Protein AF-A0A9C9Q398-F1 (afdb_monomer_lite)

Structure (mmCIF, N/CA/C/O backbone):
data_AF-A0A9C9Q398-F1
#
_entry.id   AF-A0A9C9Q398-F1
#
loop_
_atom_site.group_PDB
_atom_site.id
_atom_site.type_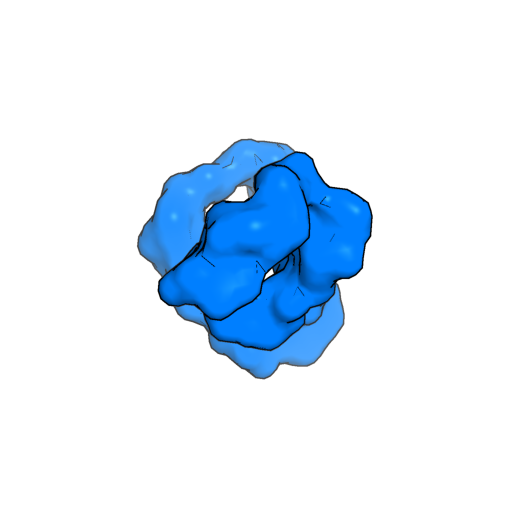symbol
_atom_site.label_atom_id
_atom_site.label_alt_id
_atom_site.label_comp_id
_atom_site.label_asym_id
_atom_site.label_entity_id
_atom_site.label_seq_id
_atom_site.pdbx_PDB_ins_code
_atom_site.Cartn_x
_atom_site.Cartn_y
_atom_site.Cartn_z
_atom_site.occupancy
_atom_site.B_iso_or_equiv
_atom_site.auth_seq_id
_atom_site.auth_comp_id
_atom_site.auth_asym_id
_atom_site.auth_atom_id
_atom_site.pdbx_PDB_model_num
ATOM 1 N N . MET A 1 1 ? -23.167 3.013 7.666 1.00 43.47 1 MET A N 1
ATOM 2 C CA . MET A 1 1 ? -21.787 2.535 7.429 1.00 43.47 1 MET A CA 1
ATOM 3 C C . MET A 1 1 ? -20.915 3.767 7.279 1.00 43.47 1 MET A C 1
ATOM 5 O O . MET A 1 1 ? -21.341 4.691 6.602 1.00 43.47 1 MET A O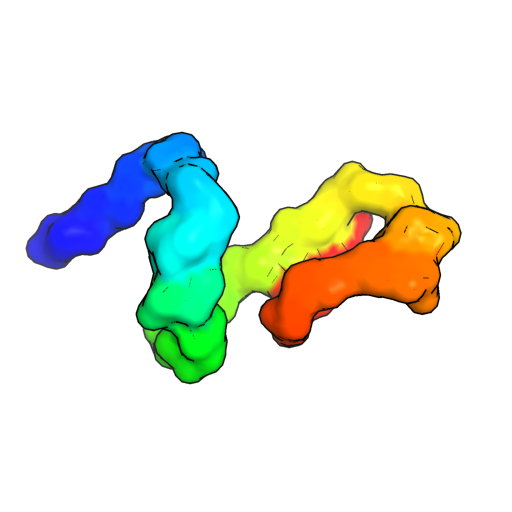 1
ATOM 9 N N . LYS A 1 2 ? -19.778 3.856 7.972 1.00 57.62 2 LYS A N 1
ATOM 10 C CA . LYS A 1 2 ? -18.876 5.004 7.817 1.00 57.62 2 LYS A CA 1
ATOM 11 C C . LYS A 1 2 ? -18.024 4.724 6.577 1.00 57.62 2 LYS A C 1
ATOM 13 O O . LYS A 1 2 ? -17.102 3.920 6.654 1.00 57.62 2 LYS A O 1
ATOM 18 N N . ASN A 1 3 ? -18.417 5.266 5.427 1.00 74.75 3 ASN A N 1
ATOM 19 C CA . ASN A 1 3 ? -17.654 5.119 4.189 1.00 74.75 3 ASN A CA 1
ATOM 20 C C . ASN A 1 3 ? -16.275 5.763 4.387 1.00 74.75 3 ASN A C 1
ATOM 22 O O . ASN A 1 3 ? -16.197 6.911 4.830 1.00 74.75 3 ASN A O 1
ATOM 26 N N . MET A 1 4 ? -15.200 5.023 4.103 1.00 78.75 4 MET A N 1
ATOM 27 C CA . MET A 1 4 ? -13.873 5.629 4.014 1.00 78.75 4 MET A CA 1
ATOM 28 C C . MET A 1 4 ? -13.870 6.638 2.859 1.00 78.75 4 MET A C 1
ATOM 30 O O . MET A 1 4 ? -14.499 6.379 1.828 1.00 78.75 4 MET A O 1
ATOM 34 N N . PRO A 1 5 ? -13.202 7.789 3.024 1.00 89.50 5 PRO A N 1
ATOM 35 C CA . PRO A 1 5 ? -12.999 8.709 1.916 1.00 89.50 5 PRO A CA 1
ATOM 36 C C . PRO A 1 5 ? -12.149 8.032 0.829 1.00 89.50 5 PRO A C 1
ATOM 38 O O . PRO A 1 5 ? -11.384 7.111 1.108 1.00 89.50 5 PRO A O 1
ATOM 41 N N . LEU A 1 6 ? -12.296 8.486 -0.419 1.00 93.00 6 LEU A N 1
ATOM 42 C CA . LEU A 1 6 ? -11.581 7.913 -1.570 1.00 93.00 6 LEU A CA 1
ATOM 43 C C . LEU A 1 6 ? -10.060 8.094 -1.486 1.00 93.00 6 LEU A C 1
ATOM 45 O O . LEU A 1 6 ? -9.317 7.308 -2.061 1.00 93.00 6 LEU A O 1
ATOM 49 N N . VAL A 1 7 ? -9.618 9.137 -0.787 1.00 95.31 7 VAL A N 1
ATOM 50 C CA . VAL A 1 7 ? -8.212 9.434 -0.520 1.00 95.31 7 VAL A CA 1
ATOM 51 C C . VAL A 1 7 ? -8.047 9.540 0.989 1.00 95.31 7 VAL A C 1
ATOM 53 O O . VAL A 1 7 ? -8.890 10.134 1.665 1.00 95.31 7 VAL A O 1
ATOM 56 N N . ILE A 1 8 ? -6.977 8.941 1.494 1.00 94.56 8 ILE A N 1
ATOM 57 C CA . ILE A 1 8 ? -6.614 8.902 2.908 1.00 94.56 8 ILE A CA 1
ATOM 58 C C . ILE A 1 8 ? -5.126 9.202 3.064 1.00 94.56 8 ILE A C 1
ATOM 60 O O . ILE A 1 8 ? -4.347 9.000 2.134 1.00 94.56 8 ILE A O 1
ATOM 64 N N . GLU A 1 9 ? -4.754 9.626 4.263 1.00 96.19 9 GLU A N 1
ATOM 65 C CA . GLU A 1 9 ? -3.368 9.787 4.690 1.00 96.19 9 GLU A CA 1
ATOM 66 C C . GLU A 1 9 ? -2.767 8.451 5.179 1.00 96.19 9 GLU A C 1
ATOM 68 O O . GLU A 1 9 ? -3.513 7.543 5.577 1.00 96.19 9 GLU A O 1
ATOM 73 N N . PRO A 1 10 ? -1.428 8.307 5.198 1.00 95.62 10 PRO A N 1
ATOM 74 C CA . PRO A 1 10 ? -0.756 7.084 5.642 1.00 95.62 10 PRO A CA 1
ATOM 75 C C . PRO A 1 10 ? -1.153 6.620 7.050 1.00 95.62 10 PRO A C 1
ATOM 77 O O . PRO A 1 10 ? -1.441 5.439 7.246 1.00 95.62 10 PRO A O 1
ATOM 80 N N . GLU A 1 11 ? -1.247 7.532 8.019 1.00 96.06 11 GLU A N 1
ATOM 81 C CA . GLU A 1 11 ? -1.583 7.209 9.414 1.00 96.06 11 GLU A CA 1
ATOM 82 C C . GLU A 1 11 ? -3.017 6.676 9.535 1.00 96.06 11 GLU A C 1
ATOM 84 O O . GLU A 1 11 ? -3.337 5.884 10.422 1.00 96.06 11 GLU A O 1
ATOM 89 N N . GLN A 1 12 ? -3.902 7.090 8.624 1.00 93.88 12 GLN A N 1
ATOM 90 C CA . GLN A 1 12 ? -5.275 6.597 8.572 1.00 93.88 12 GLN A CA 1
ATOM 91 C C . GLN A 1 12 ? -5.334 5.168 8.029 1.00 93.88 12 GLN A C 1
ATOM 93 O O . GLN A 1 12 ? -6.144 4.378 8.514 1.00 93.88 12 GLN A O 1
ATOM 98 N N . LEU A 1 13 ? -4.489 4.824 7.048 1.00 93.62 13 LEU A N 1
ATOM 99 C CA . LEU A 1 13 ? -4.362 3.449 6.564 1.00 93.62 13 LEU A CA 1
ATOM 100 C C . LEU A 1 13 ? -3.746 2.547 7.634 1.00 93.62 13 LEU A C 1
ATOM 102 O O . LEU A 1 13 ? -4.268 1.463 7.880 1.00 93.62 13 LEU A O 1
ATOM 106 N N . GLU A 1 14 ? -2.677 3.005 8.289 1.00 94.81 14 GLU A N 1
ATOM 107 C CA . GLU A 1 14 ? -1.974 2.254 9.334 1.00 94.81 14 GLU A CA 1
ATOM 108 C C . GLU A 1 14 ? -2.930 1.799 10.446 1.00 94.81 14 GLU A C 1
ATOM 110 O O . GLU A 1 14 ? -2.927 0.631 10.831 1.00 94.81 14 GLU A O 1
ATOM 115 N N . GLN A 1 15 ? -3.842 2.677 10.876 1.00 93.19 15 GLN A N 1
ATOM 116 C CA . GLN A 1 15 ? -4.878 2.368 11.872 1.00 93.19 15 GLN A CA 1
ATOM 117 C C . GLN A 1 15 ? -5.902 1.310 11.427 1.00 93.19 15 GLN A C 1
ATOM 119 O O . GLN A 1 15 ? -6.659 0.808 12.259 1.00 93.19 15 GLN A O 1
ATOM 124 N N . GLN A 1 16 ? -5.989 1.009 10.130 1.00 91.25 16 GLN A N 1
ATOM 125 C CA . GLN A 1 16 ? -6.900 0.004 9.577 1.00 91.25 16 GLN A CA 1
ATOM 126 C C . GLN A 1 16 ? -6.193 -1.309 9.213 1.00 91.25 16 GLN A C 1
ATOM 128 O O . GLN A 1 16 ? -6.883 -2.286 8.915 1.00 91.25 16 GLN A O 1
ATOM 133 N N . LEU A 1 17 ? -4.855 -1.364 9.220 1.00 91.81 17 LEU A N 1
ATOM 134 C CA . LEU A 1 17 ? -4.116 -2.576 8.859 1.00 91.81 17 LEU A CA 1
ATOM 135 C C . LEU A 1 17 ? -4.511 -3.750 9.769 1.00 91.81 17 LEU A C 1
ATOM 137 O O . LEU A 1 17 ? -4.630 -3.613 10.984 1.00 91.81 17 LEU A O 1
ATOM 141 N N . GLY A 1 18 ? -4.735 -4.917 9.161 1.00 87.69 18 GLY A N 1
ATOM 142 C CA . GLY A 1 18 ? -5.175 -6.129 9.862 1.00 87.69 18 GLY A CA 1
ATOM 143 C C . GLY A 1 18 ? -6.680 -6.215 10.141 1.00 87.69 18 GLY A C 1
ATOM 144 O O . GLY A 1 18 ? -7.134 -7.218 10.683 1.00 87.69 18 GLY A O 1
ATOM 145 N N . ARG A 1 19 ? -7.474 -5.205 9.765 1.00 90.81 19 ARG A N 1
ATOM 146 C CA . ARG A 1 1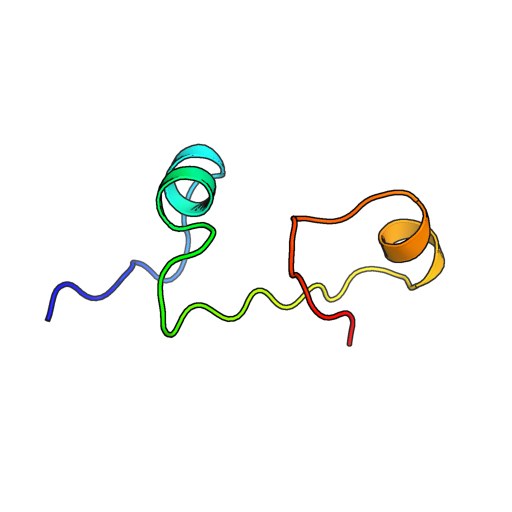9 ? -8.935 -5.263 9.866 1.00 90.81 19 ARG A CA 1
ATOM 147 C C . ARG A 1 19 ? -9.527 -6.223 8.830 1.00 90.81 19 ARG A C 1
ATOM 149 O O . ARG A 1 19 ? -9.205 -6.141 7.645 1.00 90.81 19 ARG A O 1
ATOM 156 N N . ASP A 1 20 ? -10.489 -7.039 9.258 1.00 90.38 20 ASP A N 1
ATOM 157 C CA . ASP A 1 20 ? -11.268 -7.880 8.347 1.00 90.38 20 ASP A CA 1
ATOM 158 C C . ASP A 1 20 ? -11.961 -7.046 7.257 1.00 90.38 20 ASP A C 1
ATOM 160 O O . ASP A 1 20 ? -12.630 -6.042 7.531 1.00 90.38 20 ASP A O 1
ATOM 164 N N . GLY A 1 21 ? -11.813 -7.486 6.006 1.00 89.62 21 GLY A N 1
ATOM 165 C CA . GLY A 1 21 ? -12.406 -6.834 4.837 1.00 89.62 21 GLY A CA 1
ATOM 166 C C . GLY A 1 21 ? -11.585 -5.687 4.236 1.00 89.62 21 GLY A C 1
ATOM 167 O O . GLY A 1 21 ? -12.087 -5.017 3.334 1.00 89.62 21 GLY A O 1
ATOM 168 N N . LEU A 1 22 ? -10.347 -5.456 4.691 1.00 91.38 22 LEU A N 1
ATOM 169 C CA . LEU A 1 22 ? -9.398 -4.554 4.033 1.00 91.38 22 LEU A CA 1
ATOM 170 C C . LEU A 1 22 ? -8.509 -5.330 3.048 1.00 91.38 22 LEU A C 1
ATOM 172 O O . LEU A 1 22 ? -7.825 -6.273 3.436 1.00 91.38 22 LEU A O 1
ATOM 176 N N . LEU A 1 23 ? -8.480 -4.896 1.786 1.00 93.75 23 LEU A N 1
ATOM 177 C CA . LEU A 1 23 ? -7.524 -5.358 0.778 1.00 93.75 23 LEU A CA 1
ATOM 178 C C . LEU A 1 23 ? -6.663 -4.174 0.335 1.00 93.75 23 LEU A C 1
ATOM 180 O O . LEU A 1 23 ? -7.191 -3.184 -0.171 1.00 93.75 23 LEU A O 1
ATOM 184 N N . VAL A 1 24 ? -5.348 -4.291 0.509 1.00 94.88 24 VAL A N 1
ATOM 185 C CA . VAL A 1 24 ? -4.378 -3.314 0.002 1.00 94.88 24 VAL A CA 1
ATOM 186 C C . VAL A 1 24 ? -3.820 -3.837 -1.318 1.00 94.88 24 VAL A C 1
ATOM 188 O O . VAL A 1 24 ? -3.305 -4.952 -1.374 1.00 94.88 24 VAL A O 1
ATOM 191 N N . VAL A 1 25 ? -3.934 -3.037 -2.377 1.00 96.62 25 VAL A N 1
ATOM 192 C CA . VAL A 1 25 ? -3.404 -3.362 -3.706 1.00 96.62 25 VAL A CA 1
ATOM 193 C C . VAL A 1 25 ? -2.290 -2.382 -4.035 1.00 96.62 25 VAL A C 1
ATOM 195 O O . VAL A 1 25 ? -2.498 -1.170 -3.981 1.00 96.62 25 VAL A O 1
ATOM 198 N N . ASP A 1 26 ? -1.121 -2.910 -4.372 1.00 97.12 26 ASP A N 1
ATOM 199 C CA . ASP A 1 26 ? 0.028 -2.126 -4.805 1.00 97.12 26 ASP A CA 1
ATOM 200 C C . ASP A 1 26 ? 0.201 -2.271 -6.323 1.00 97.12 26 ASP A C 1
ATOM 202 O O . ASP A 1 26 ? 0.310 -3.382 -6.836 1.00 97.12 26 ASP A O 1
ATOM 206 N N . LEU A 1 27 ? 0.202 -1.139 -7.029 1.00 97.25 27 LEU A N 1
ATOM 207 C CA . LEU A 1 27 ? 0.318 -1.047 -8.491 1.00 97.25 2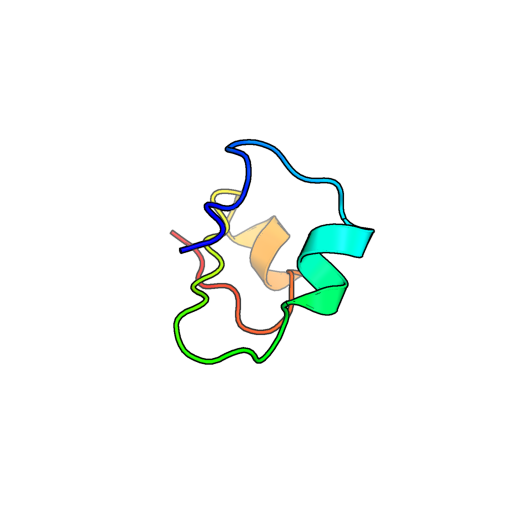7 LEU A CA 1
ATOM 208 C C . LEU A 1 27 ? 1.685 -0.496 -8.928 1.00 97.25 27 LEU A C 1
ATOM 210 O O . LEU A 1 27 ? 1.835 0.027 -10.036 1.00 97.25 27 LEU A O 1
ATOM 214 N N . CYS A 1 28 ? 2.682 -0.512 -8.039 1.00 96.50 28 CYS A N 1
ATOM 215 C CA . CYS A 1 28 ? 4.036 -0.108 -8.386 1.00 96.50 28 CYS A CA 1
ATOM 216 C C . CYS A 1 28 ? 4.723 -1.158 -9.279 1.00 96.50 28 CYS A C 1
ATOM 218 O O . CYS A 1 28 ? 4.139 -2.155 -9.696 1.00 96.50 28 CYS A O 1
ATOM 220 N N . LYS A 1 29 ? 5.993 -0.931 -9.624 1.00 98.12 29 LYS A N 1
ATOM 221 C CA . LYS A 1 29 ? 6.766 -1.922 -10.382 1.00 98.12 29 LYS A CA 1
ATOM 222 C C . LYS A 1 29 ? 7.097 -3.133 -9.495 1.00 98.12 29 LYS A C 1
ATOM 224 O O . LYS A 1 29 ? 7.404 -2.921 -8.317 1.00 98.12 29 LYS A O 1
ATOM 229 N N . PRO A 1 30 ? 7.163 -4.360 -10.043 1.00 97.38 30 PRO A N 1
ATOM 230 C CA . PRO A 1 30 ? 7.508 -5.557 -9.272 1.00 97.38 30 PRO A CA 1
ATOM 231 C C . PRO A 1 30 ? 8.806 -5.419 -8.465 1.00 97.38 30 PRO A C 1
ATOM 233 O O . PRO A 1 30 ? 8.879 -5.872 -7.325 1.00 97.38 30 PRO A O 1
ATOM 236 N N . GLU A 1 31 ? 9.825 -4.748 -9.017 1.00 97.56 31 GLU A N 1
ATOM 237 C CA . GLU A 1 31 ? 11.115 -4.578 -8.337 1.00 97.56 31 GLU A CA 1
ATOM 238 C C . GLU A 1 31 ? 11.037 -3.608 -7.152 1.00 97.56 31 GLU A C 1
ATOM 240 O O . GLU A 1 31 ? 11.879 -3.666 -6.255 1.00 97.56 31 GLU A O 1
ATOM 245 N N . THR A 1 32 ? 10.070 -2.686 -7.157 1.00 97.50 32 THR A N 1
ATOM 246 C CA . THR A 1 32 ? 9.795 -1.808 -6.014 1.00 97.50 32 THR A CA 1
ATOM 247 C C . THR A 1 32 ? 9.054 -2.596 -4.944 1.00 97.50 32 THR A C 1
ATOM 249 O O . THR A 1 32 ? 9.512 -2.624 -3.803 1.00 97.50 32 THR A O 1
ATOM 252 N N . PHE A 1 33 ? 7.998 -3.320 -5.329 1.00 97.44 33 PHE A N 1
ATOM 253 C CA . PHE A 1 33 ? 7.222 -4.150 -4.411 1.00 97.44 33 PHE A CA 1
ATOM 254 C C . PHE A 1 33 ? 8.107 -5.171 -3.683 1.00 97.44 33 PHE A C 1
ATOM 256 O O . PHE A 1 33 ? 8.041 -5.302 -2.463 1.00 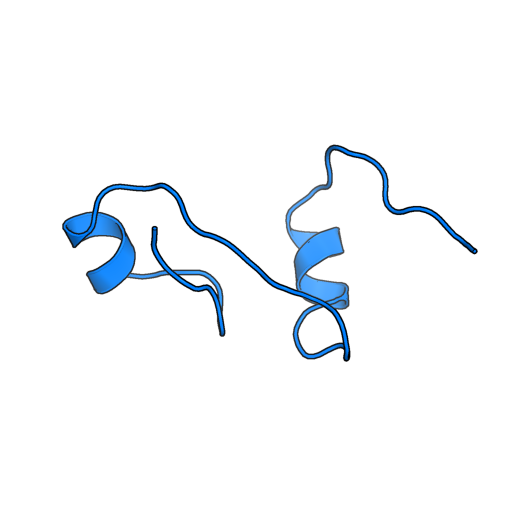97.44 33 PHE A O 1
ATOM 263 N N . SER A 1 34 ? 9.020 -5.844 -4.396 1.00 95.81 34 SER A N 1
ATOM 264 C CA . SER A 1 34 ? 9.919 -6.839 -3.796 1.00 95.81 34 SER A CA 1
ATOM 265 C C . SER A 1 34 ? 10.929 -6.254 -2.802 1.00 95.81 34 SER A C 1
ATOM 267 O O . SER A 1 34 ? 11.465 -6.989 -1.977 1.00 95.81 34 SER A O 1
ATOM 269 N N . LYS A 1 35 ? 11.241 -4.954 -2.898 1.00 97.50 35 LYS A N 1
ATOM 270 C CA . LYS A 1 35 ? 12.174 -4.266 -1.986 1.00 97.50 35 LYS A CA 1
ATOM 271 C C . LYS A 1 35 ? 11.488 -3.782 -0.712 1.00 97.50 35 LYS A C 1
ATOM 273 O O . LYS A 1 35 ? 12.147 -3.679 0.318 1.00 97.50 35 LYS A O 1
ATOM 278 N N . GLY A 1 36 ? 10.197 -3.479 -0.788 1.00 95.81 36 GLY A N 1
ATOM 279 C CA . GLY A 1 36 ? 9.396 -3.049 0.347 1.00 95.81 36 GLY A CA 1
ATOM 280 C C . GLY A 1 36 ? 7.996 -2.646 -0.093 1.00 95.81 36 GLY A C 1
ATOM 281 O O . GLY A 1 36 ? 7.831 -1.947 -1.088 1.00 95.81 36 GLY A O 1
ATOM 282 N N . HIS A 1 37 ? 6.999 -3.085 0.666 1.00 95.88 37 HIS A N 1
ATOM 283 C CA . HIS A 1 37 ? 5.589 -2.797 0.430 1.00 95.88 37 HIS A CA 1
ATOM 284 C C . HIS A 1 37 ? 4.835 -2.727 1.759 1.00 95.88 37 HIS A C 1
ATOM 286 O O . HIS A 1 37 ? 5.339 -3.136 2.809 1.00 95.88 37 HIS A O 1
ATOM 292 N N . ILE A 1 38 ? 3.618 -2.190 1.705 1.00 95.88 38 ILE A N 1
ATOM 293 C CA . ILE A 1 38 ? 2.719 -2.134 2.859 1.00 95.88 38 ILE A CA 1
ATOM 294 C C . ILE A 1 38 ? 2.391 -3.573 3.299 1.00 95.88 38 ILE A C 1
ATOM 296 O O . ILE A 1 38 ? 2.110 -4.411 2.439 1.00 95.88 38 ILE A O 1
ATOM 300 N N . PRO A 1 39 ? 2.401 -3.892 4.608 1.00 92.38 39 PRO A N 1
ATOM 301 C CA . PRO A 1 39 ? 2.093 -5.236 5.087 1.00 92.38 39 PRO A CA 1
ATOM 302 C C . PRO A 1 39 ? 0.770 -5.782 4.534 1.00 92.38 39 PRO A C 1
ATOM 304 O O . PRO A 1 39 ? -0.237 -5.077 4.506 1.00 92.38 39 PRO A O 1
ATOM 307 N N . ALA A 1 40 ? 0.785 -7.055 4.126 1.00 89.44 40 ALA A N 1
ATOM 308 C CA . ALA A 1 40 ? -0.347 -7.769 3.525 1.00 89.44 40 ALA A CA 1
ATOM 309 C C . ALA A 1 40 ? -0.876 -7.192 2.193 1.00 89.44 40 ALA A C 1
ATOM 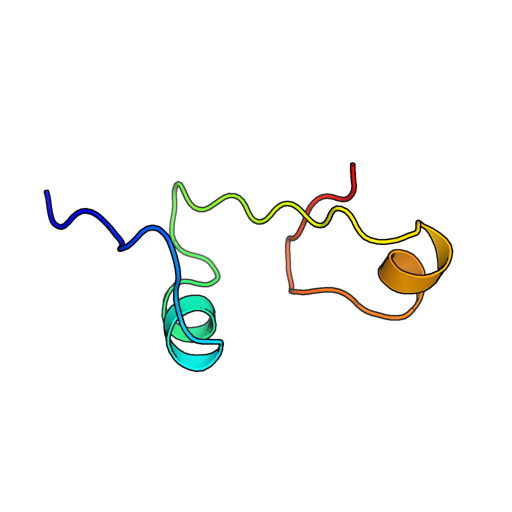311 O O . ALA A 1 40 ? -1.929 -7.626 1.724 1.00 89.44 40 ALA A O 1
ATOM 312 N N . ALA A 1 41 ? -0.157 -6.256 1.561 1.00 96.50 41 ALA A N 1
ATOM 313 C CA . ALA A 1 41 ? -0.494 -5.796 0.220 1.00 96.50 41 ALA A CA 1
ATOM 314 C C . ALA A 1 41 ? -0.316 -6.906 -0.825 1.00 96.50 41 ALA A C 1
ATOM 316 O O . ALA A 1 41 ? 0.581 -7.745 -0.726 1.00 96.50 41 ALA A O 1
ATOM 317 N N . VAL A 1 42 ? -1.162 -6.877 -1.852 1.00 96.19 42 VAL A N 1
ATOM 318 C CA . VAL A 1 42 ? -1.056 -7.729 -3.039 1.00 96.19 42 VAL A CA 1
ATOM 319 C C . VAL A 1 42 ? -0.579 -6.873 -4.206 1.00 96.19 42 VAL A C 1
ATOM 321 O O . VAL A 1 42 ? -1.150 -5.814 -4.468 1.00 96.19 42 VAL A O 1
ATOM 324 N N . HIS A 1 43 ? 0.465 -7.329 -4.895 1.00 97.88 43 HIS A N 1
ATOM 325 C CA . HIS A 1 43 ? 0.965 -6.685 -6.110 1.00 97.88 43 HIS A CA 1
ATOM 326 C C . HIS A 1 43 ? 0.132 -7.095 -7.328 1.00 97.88 43 HIS A C 1
ATOM 328 O O . HIS A 1 43 ? -0.216 -8.274 -7.454 1.00 97.88 43 HIS A O 1
ATOM 334 N N . LEU A 1 44 ? -0.177 -6.134 -8.203 1.00 95.62 44 LEU A N 1
ATOM 335 C CA . LEU A 1 44 ? -0.869 -6.349 -9.477 1.00 95.62 44 LEU A CA 1
ATOM 336 C C . LEU A 1 44 ? -0.127 -5.679 -10.640 1.00 95.62 44 LEU A C 1
ATOM 338 O O . LEU A 1 44 ? 0.352 -4.535 -10.466 1.00 95.62 44 LEU A O 1
#

Secondary structure (DSSP, 8-state):
--PPPSS--HHHHHTTTT-TT---EE-S-HHHHTT---TT-EE-

Sequence (44 aa):
MKNMPLVIEPEQLEQQLGRDGLLVVDLCKPETFSKGHIPAAVHL

pLDDT: mean 91.73, std 10.19, range [43.47, 98.12]

Foldseek 3Di:
DPDDDPDDDPVVVVVCPPPPPDAAEDADDPVVVVVDDDPNHDYD

Radius of gyration: 11.64 Å; chains: 1; bounding box: 34×18×22 Å